Protein AF-A0A815XL29-F1 (afdb_monomer)

Nearest PDB structures (foldseek):
  8w9i-assembly1_A  TM=9.489E-01  e=4.577E-04  Pseudomonas aeruginosa
  5ucm-assembly1_A  TM=8.659E-01  e=1.064E-02  Pseudomonas aeruginosa PAO1

Radius of gyration: 16.06 Å; Cα contacts (8 Å, |Δi|>4): 108; chains: 1; bounding box: 31×45×41 Å

Sequence (109 aa):
ITWKYRNEPNYRHGLLRTKEFLMKDLYSFHRDEDCAHQIYEQVCDAYERIFQKLELNCFKVPADSGLMGGSLNHEFLAVSPVGEDTILICSKCNRGYLNNKTQCEHEDK

Foldseek 3Di:
DDKAADPQPDADPPQVRDGIHDDDDDDDDDPDDVVVVVVVVVVVVVVVVVCVVVVFPWAWEFDDCPPVDDDGDTDIDTDDPPDPFDWDADPPPRHIYGPVDDDDPDDDD

InterPro domains:
  IPR002314 Aminoacyl-tRNA synthetase, class II (G/ P/ S/T) [PF00587] (3-93)
  IPR045864 Class II Aminoacyl-tRNA synthetase/Biotinyl protein ligase (BPL) and lipoyl protein ligase (LPL) [G3DSA:3.30.930.10] (1-109)
  IPR045864 Class II Aminoacyl-tRNA synthetase/Biotinyl protein ligase (BPL) and lipoyl protein ligase (LPL) [SSF55681] (1-96)
  IPR050062 Proline-tRNA synthetase [PTHR42753] (1-100)

pLDDT: mean 87.5, std 13.11, range [35.19, 97.81]

Secondary structure (DSSP, 8-state):
-EEEE---SS-BTGGGB-SEEEE-------SSHHHHHHHHHHHHHHHHHHHHHTT--EEEEE---GGG--S--EEEEE--TT-SS-EEE-TTT--EEETT----SS---

Solvent-accessible surface area (backbone atoms only — not comparable to full-atom values): 7128 Å² total; per-residue (Å²): 110,46,84,44,79,47,95,57,89,81,60,44,80,64,87,81,34,51,40,68,48,80,44,78,78,85,88,84,86,64,97,46,67,69,60,42,51,54,53,49,51,54,51,52,54,50,50,52,54,50,36,57,76,67,72,49,66,61,38,73,20,73,47,81,38,69,96,78,53,76,89,85,36,72,45,77,46,64,77,52,101,83,49,92,71,62,72,44,68,41,90,86,78,73,47,42,30,41,69,96,48,94,80,68,92,68,78,86,125

Structure (mmCIF, N/CA/C/O backbone):
data_AF-A0A815XL29-F1
#
_entry.id   AF-A0A815XL29-F1
#
loop_
_atom_site.group_PDB
_atom_site.id
_atom_site.type_symbol
_atom_site.label_atom_id
_atom_site.label_alt_id
_atom_site.label_comp_id
_atom_site.label_asym_id
_atom_site.label_entity_id
_atom_site.label_seq_id
_atom_site.pdbx_PDB_ins_code
_atom_site.Cartn_x
_atom_site.Cartn_y
_atom_site.Cartn_z
_atom_site.occupancy
_atom_site.B_iso_or_equiv
_atom_site.auth_seq_id
_atom_site.auth_comp_id
_atom_site.auth_asym_id
_atom_site.auth_atom_id
_atom_site.pdbx_PDB_model_num
ATOM 1 N N . ILE A 1 1 ? 3.948 -13.978 0.049 1.00 94.81 1 ILE A N 1
ATOM 2 C CA . ILE A 1 1 ? 3.555 -13.691 1.451 1.00 94.81 1 ILE A CA 1
ATOM 3 C C . ILE A 1 1 ? 4.455 -14.517 2.341 1.00 94.81 1 ILE A C 1
ATOM 5 O O . ILE A 1 1 ? 4.448 -15.734 2.214 1.00 94.81 1 ILE A O 1
ATOM 9 N N . THR A 1 2 ? 5.276 -13.868 3.157 1.00 97.25 2 THR A N 1
ATOM 10 C CA . THR A 1 2 ? 6.260 -14.537 4.018 1.00 97.25 2 THR A CA 1
ATOM 11 C C . THR A 1 2 ? 6.348 -13.832 5.370 1.00 97.25 2 THR A C 1
ATOM 13 O O . THR A 1 2 ? 5.990 -12.656 5.476 1.00 97.25 2 THR A O 1
ATOM 16 N N . TRP A 1 3 ? 6.806 -14.551 6.398 1.00 97.50 3 TRP A N 1
ATOM 17 C CA . TRP A 1 3 ? 7.171 -13.953 7.682 1.00 97.50 3 TRP A CA 1
ATOM 18 C C . TRP A 1 3 ? 8.434 -13.110 7.520 1.00 97.50 3 TRP A C 1
ATOM 20 O O . TRP A 1 3 ? 9.401 -13.535 6.884 1.00 97.50 3 TRP A O 1
ATOM 30 N N . LYS A 1 4 ? 8.411 -11.900 8.077 1.00 97.00 4 LYS A N 1
ATOM 31 C CA . LYS A 1 4 ? 9.537 -10.968 8.104 1.00 97.00 4 LYS A CA 1
ATOM 32 C C . LYS A 1 4 ? 9.865 -10.621 9.543 1.00 97.00 4 LYS A C 1
ATOM 34 O O . LYS A 1 4 ? 8.969 -10.527 10.376 1.00 97.00 4 LYS A O 1
ATOM 39 N N . TYR A 1 5 ? 11.145 -10.367 9.790 1.00 96.38 5 TYR A N 1
ATOM 40 C CA . TYR A 1 5 ? 11.635 -9.886 11.071 1.00 96.38 5 TYR A CA 1
ATOM 41 C C . TYR A 1 5 ? 12.307 -8.520 10.905 1.00 96.38 5 TYR A C 1
ATOM 43 O O . TYR A 1 5 ? 13.170 -8.344 10.044 1.00 96.38 5 TYR A O 1
ATOM 51 N N . ARG A 1 6 ? 11.926 -7.553 11.739 1.00 94.88 6 ARG A N 1
ATOM 52 C CA . ARG A 1 6 ? 12.598 -6.261 11.906 1.00 94.88 6 ARG A CA 1
A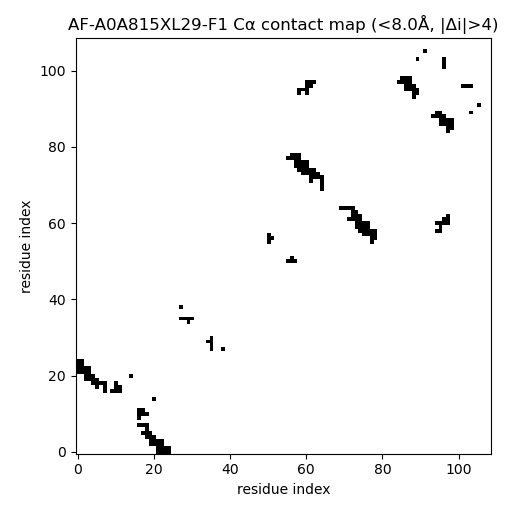TOM 53 C C . ARG A 1 6 ? 12.939 -6.101 13.379 1.00 94.88 6 ARG A C 1
ATOM 55 O O . ARG A 1 6 ? 12.077 -6.259 14.236 1.00 94.88 6 ARG A O 1
ATOM 62 N N . ASN A 1 7 ? 14.187 -5.761 13.690 1.00 93.94 7 ASN A N 1
ATOM 63 C CA . ASN A 1 7 ? 14.586 -5.510 15.074 1.00 93.94 7 ASN A CA 1
ATOM 64 C C . ASN A 1 7 ? 14.099 -4.126 15.545 1.00 93.94 7 ASN A C 1
ATOM 66 O O . ASN A 1 7 ? 14.900 -3.220 15.745 1.00 93.94 7 ASN A O 1
ATOM 70 N N . GLU A 1 8 ? 12.781 -3.962 15.670 1.00 93.19 8 GLU A N 1
ATOM 71 C CA . GLU A 1 8 ? 12.120 -2.718 16.070 1.00 93.19 8 GLU A CA 1
ATOM 72 C C . GLU A 1 8 ? 12.339 -2.455 17.573 1.00 93.19 8 GLU A C 1
ATOM 74 O O . GLU A 1 8 ? 11.868 -3.245 18.403 1.00 93.19 8 GLU A O 1
ATOM 79 N N . PRO A 1 9 ? 13.056 -1.381 17.956 1.00 91.19 9 PRO A N 1
ATOM 80 C CA . PRO A 1 9 ? 13.303 -1.069 19.361 1.00 91.19 9 PRO A CA 1
ATOM 81 C C . PRO A 1 9 ? 12.051 -0.540 20.075 1.00 91.19 9 PRO A C 1
ATOM 83 O O . PRO A 1 9 ? 11.928 -0.726 21.283 1.00 91.19 9 PRO A O 1
ATOM 86 N N . ASN A 1 10 ? 11.118 0.089 19.350 1.00 90.81 10 ASN A N 1
ATOM 87 C CA . ASN A 1 10 ? 9.908 0.699 19.897 1.00 90.81 10 ASN A CA 1
ATOM 88 C C . ASN A 1 10 ? 8.660 -0.031 19.374 1.00 90.81 10 ASN A C 1
ATOM 90 O O . ASN A 1 10 ? 7.919 0.483 18.533 1.00 90.81 10 ASN A O 1
ATOM 94 N N . TYR A 1 11 ? 8.468 -1.269 19.836 1.00 88.81 11 TYR A N 1
ATOM 95 C CA . TYR A 1 11 ? 7.288 -2.071 19.511 1.00 88.81 11 TYR A CA 1
ATOM 96 C C . TYR A 1 11 ? 6.078 -1.579 20.314 1.00 88.81 11 TYR A C 1
ATOM 98 O O . TYR A 1 11 ? 6.160 -1.345 21.519 1.00 88.81 11 TYR A O 1
ATOM 106 N N . ARG A 1 12 ? 4.947 -1.396 19.638 1.00 90.62 12 ARG A N 1
ATOM 107 C CA . ARG A 1 12 ? 3.719 -0.826 20.209 1.00 90.62 12 ARG A CA 1
ATOM 108 C C . ARG A 1 12 ? 2.522 -1.173 19.333 1.00 90.62 12 ARG A C 1
ATOM 110 O O . ARG A 1 12 ? 2.675 -1.664 18.221 1.00 90.62 12 ARG A O 1
ATOM 117 N N . HIS A 1 13 ? 1.316 -0.928 19.839 1.00 90.38 13 HIS A N 1
ATOM 118 C CA . HIS A 1 13 ? 0.072 -1.104 19.076 1.00 90.38 13 HIS A CA 1
ATOM 119 C C . HIS A 1 13 ? -0.143 -2.534 18.519 1.00 90.38 13 HIS A C 1
ATOM 121 O O . HIS A 1 13 ? -0.809 -2.729 17.502 1.00 90.38 13 HIS A O 1
ATOM 127 N N . GLY A 1 14 ? 0.420 -3.550 19.187 1.00 91.06 14 GLY A N 1
ATOM 128 C CA . GLY A 1 14 ? 0.249 -4.959 18.828 1.00 91.06 14 GLY A CA 1
ATOM 129 C C . GLY A 1 14 ? 0.774 -5.281 17.428 1.00 91.06 14 GLY A C 1
ATOM 130 O O . GLY A 1 14 ? 1.973 -5.201 17.175 1.00 91.06 14 GLY A O 1
ATOM 131 N N . LEU A 1 15 ?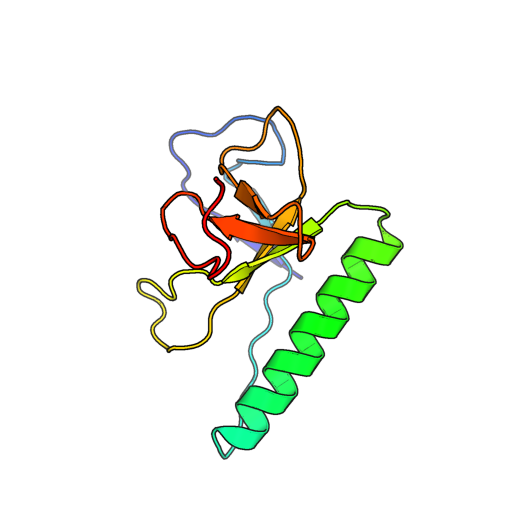 -0.129 -5.662 16.520 1.00 92.88 15 LEU A N 1
ATOM 132 C CA . LEU A 1 15 ? 0.214 -6.066 15.151 1.00 92.88 15 LEU A CA 1
ATOM 133 C C . LEU A 1 15 ? 0.695 -4.908 14.268 1.00 92.88 15 LEU A C 1
ATOM 135 O O . LEU A 1 15 ? 1.356 -5.160 13.264 1.00 92.88 15 LEU A O 1
ATOM 139 N N . LEU A 1 16 ? 0.377 -3.659 14.622 1.00 91.75 16 LEU A N 1
ATOM 140 C CA . LEU A 1 16 ? 0.730 -2.500 13.799 1.00 91.75 16 LEU A CA 1
ATOM 141 C C . LEU A 1 16 ? 2.238 -2.204 13.829 1.00 91.75 16 LEU A C 1
ATOM 143 O O . LEU A 1 16 ? 2.793 -1.787 12.815 1.00 91.75 16 LEU A O 1
ATOM 147 N N . ARG A 1 17 ? 2.916 -2.450 14.961 1.00 93.88 17 ARG A N 1
ATOM 148 C CA . ARG A 1 17 ? 4.362 -2.223 15.109 1.00 93.88 17 ARG A CA 1
ATOM 149 C C . ARG A 1 17 ? 5.004 -3.274 16.017 1.00 93.88 17 ARG A C 1
ATOM 151 O O . ARG A 1 17 ? 5.202 -3.070 17.213 1.00 93.88 17 ARG A O 1
ATOM 158 N N . THR A 1 18 ? 5.355 -4.406 15.413 1.00 94.44 18 THR A N 1
ATOM 159 C CA . THR A 1 18 ? 5.994 -5.563 16.061 1.00 94.44 18 THR A CA 1
ATOM 160 C C . THR A 1 18 ? 7.306 -5.944 15.366 1.00 94.44 18 THR A C 1
ATOM 162 O O . THR A 1 18 ? 7.649 -5.405 14.312 1.00 94.44 18 THR A O 1
ATOM 165 N N . LYS A 1 19 ? 8.048 -6.886 15.954 1.00 95.25 19 LYS A N 1
ATOM 166 C CA . LYS A 1 19 ? 9.295 -7.402 15.384 1.00 95.25 19 LYS A CA 1
ATOM 167 C C . LYS A 1 19 ? 9.075 -8.444 14.298 1.00 95.25 19 LYS A C 1
ATOM 169 O O . LYS A 1 19 ? 9.855 -8.486 13.359 1.00 95.25 19 LYS A O 1
ATOM 174 N N . GLU A 1 20 ? 8.031 -9.257 14.406 1.00 96.19 20 GLU A N 1
ATOM 175 C CA . GLU A 1 20 ? 7.724 -10.312 13.440 1.00 96.19 20 GLU A CA 1
ATOM 176 C C . GLU A 1 20 ? 6.320 -10.122 12.870 1.00 96.19 20 GLU A C 1
ATOM 178 O O . GLU A 1 20 ? 5.350 -10.014 13.617 1.00 96.19 20 GLU A O 1
ATOM 183 N N . PHE A 1 21 ? 6.211 -10.047 11.545 1.00 96.69 21 PHE A N 1
ATOM 184 C CA . PHE A 1 21 ? 4.949 -9.770 10.861 1.00 96.69 21 PHE A CA 1
ATOM 185 C C . PHE A 1 21 ? 4.895 -10.454 9.492 1.00 96.69 21 PHE A C 1
ATOM 187 O O . PHE A 1 21 ? 5.919 -10.723 8.859 1.00 96.69 21 PHE A O 1
ATOM 194 N N . LEU A 1 22 ? 3.679 -10.722 9.018 1.0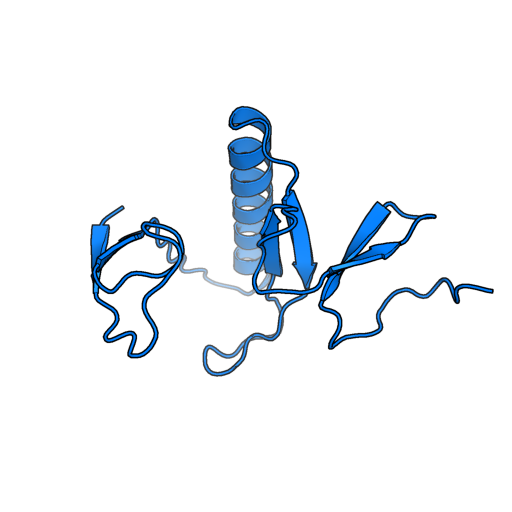0 97.19 22 LEU A N 1
ATOM 195 C CA . LEU A 1 22 ? 3.443 -11.211 7.663 1.00 97.19 22 LEU A CA 1
ATOM 196 C C . LEU A 1 22 ? 3.489 -10.053 6.671 1.00 97.19 22 LEU A C 1
ATOM 198 O O . LEU A 1 22 ? 2.849 -9.023 6.870 1.00 97.19 22 LEU A O 1
ATOM 202 N N . MET A 1 23 ? 4.207 -10.245 5.568 1.00 97.69 23 MET A N 1
ATOM 203 C CA . MET A 1 23 ? 4.298 -9.247 4.507 1.00 97.69 23 MET A CA 1
ATOM 204 C C . MET A 1 23 ? 4.089 -9.879 3.135 1.00 97.69 23 MET A C 1
ATOM 206 O O . MET A 1 23 ? 4.583 -10.971 2.835 1.00 97.69 23 MET A O 1
ATOM 210 N N . LYS A 1 24 ? 3.347 -9.165 2.284 1.00 97.44 24 LYS A N 1
ATOM 211 C CA . LYS A 1 24 ? 3.282 -9.421 0.846 1.00 97.44 24 LYS A CA 1
ATOM 212 C C . LYS A 1 24 ? 4.237 -8.470 0.132 1.00 97.44 24 LYS A C 1
ATOM 214 O O . LYS A 1 24 ? 3.871 -7.344 -0.189 1.00 97.44 24 LYS A O 1
ATOM 219 N N . ASP A 1 25 ? 5.431 -8.956 -0.140 1.00 95.75 25 ASP A N 1
ATOM 220 C CA . ASP A 1 25 ? 6.408 -8.358 -1.036 1.00 95.75 25 ASP A CA 1
ATOM 221 C C . ASP A 1 25 ? 6.187 -8.833 -2.482 1.00 95.75 25 ASP A C 1
ATOM 223 O O . ASP A 1 25 ? 5.740 -9.955 -2.728 1.00 95.75 25 ASP A O 1
ATOM 227 N N . LEU A 1 26 ? 6.440 -7.942 -3.438 1.00 95.69 26 LEU A N 1
ATOM 228 C CA . LEU A 1 26 ? 6.402 -8.212 -4.873 1.00 95.69 26 LEU A CA 1
ATOM 229 C C . LEU A 1 26 ? 7.618 -7.536 -5.501 1.00 95.69 26 LEU A C 1
ATOM 231 O O . LEU A 1 26 ? 7.913 -6.388 -5.182 1.00 95.69 26 LEU A O 1
ATOM 235 N N . TYR A 1 27 ? 8.275 -8.247 -6.410 1.00 95.25 27 TYR A N 1
ATOM 236 C CA . TYR A 1 27 ? 9.372 -7.736 -7.219 1.00 95.25 27 TYR A CA 1
ATOM 237 C C . TYR A 1 27 ? 9.045 -8.028 -8.677 1.00 95.25 27 TYR A C 1
ATOM 239 O O . TYR A 1 27 ? 8.612 -9.137 -9.000 1.00 95.25 27 TYR A O 1
ATOM 247 N N . SER A 1 28 ? 9.227 -7.040 -9.543 1.00 94.50 28 SER A N 1
ATOM 248 C CA . SER A 1 28 ? 8.975 -7.160 -10.972 1.00 94.50 28 SER A CA 1
ATOM 249 C C . SER A 1 28 ? 10.215 -6.729 -11.751 1.00 94.50 28 SER A C 1
ATOM 251 O O . SER A 1 28 ? 10.998 -5.897 -11.295 1.00 94.50 28 SER A O 1
ATOM 253 N N . PHE A 1 29 ? 10.431 -7.359 -12.903 1.00 96.00 29 PHE A N 1
ATOM 254 C CA . PHE A 1 29 ? 11.607 -7.147 -13.741 1.00 96.00 29 PHE A CA 1
ATOM 255 C C . PHE A 1 29 ? 11.133 -6.882 -15.162 1.00 96.00 29 PHE A C 1
ATOM 257 O O . PHE A 1 29 ? 10.344 -7.656 -15.708 1.00 96.00 29 PHE A O 1
ATOM 264 N N . HIS A 1 30 ? 11.608 -5.787 -15.745 1.00 95.44 30 HIS A N 1
ATOM 265 C CA . HIS A 1 30 ? 11.128 -5.282 -17.026 1.00 95.44 30 HIS A CA 1
ATOM 266 C C . HIS A 1 30 ? 12.296 -4.982 -17.953 1.00 95.44 30 HIS A C 1
ATOM 268 O O . HIS A 1 30 ? 13.412 -4.714 -17.508 1.00 95.44 30 HIS A O 1
ATOM 274 N N . ARG A 1 31 ? 12.028 -5.060 -19.257 1.00 94.81 31 ARG A N 1
ATOM 275 C CA . ARG A 1 31 ? 13.013 -4.770 -20.301 1.00 94.81 31 ARG A CA 1
ATOM 276 C C . ARG A 1 31 ? 13.297 -3.270 -20.423 1.00 94.81 31 ARG A C 1
ATOM 278 O O . ARG A 1 31 ? 14.418 -2.899 -20.754 1.00 94.81 31 ARG A O 1
ATOM 285 N N . ASP A 1 32 ? 12.281 -2.450 -20.191 1.00 95.56 32 ASP A N 1
ATOM 286 C CA . ASP A 1 32 ? 12.294 -1.000 -20.347 1.00 95.56 32 ASP A CA 1
ATOM 287 C C . ASP A 1 32 ? 11.435 -0.328 -19.261 1.00 95.56 32 ASP A C 1
ATOM 289 O O . ASP A 1 32 ? 10.705 -0.990 -18.513 1.00 95.56 32 ASP A O 1
ATOM 293 N N . GLU A 1 33 ? 11.583 0.992 -19.154 1.00 93.25 33 GLU A N 1
ATOM 294 C CA . GLU A 1 33 ? 10.925 1.831 -18.148 1.00 93.25 33 GLU A CA 1
ATOM 295 C C . GLU A 1 33 ? 9.410 1.925 -18.373 1.00 93.25 33 GLU A C 1
ATOM 297 O O . GLU A 1 33 ? 8.650 1.845 -17.411 1.00 93.25 33 GLU A O 1
ATOM 302 N N . ASP A 1 34 ? 8.954 1.984 -19.627 1.00 95.25 34 ASP A N 1
ATOM 303 C CA . ASP A 1 34 ? 7.526 2.050 -19.958 1.00 95.25 34 ASP A CA 1
ATOM 304 C C . ASP A 1 34 ? 6.780 0.800 -19.473 1.00 95.25 34 ASP A C 1
ATOM 306 O O . ASP A 1 34 ? 5.718 0.892 -18.851 1.00 95.25 34 ASP A O 1
ATOM 310 N N . CYS A 1 35 ? 7.354 -0.387 -19.692 1.00 95.81 35 CYS A N 1
ATOM 311 C CA . CYS A 1 35 ? 6.812 -1.635 -19.168 1.00 95.81 35 CYS A CA 1
ATOM 312 C C . CYS A 1 35 ? 6.816 -1.650 -17.631 1.00 95.81 35 CYS A C 1
ATOM 314 O O . CYS A 1 35 ? 5.852 -2.118 -17.018 1.00 95.81 35 CYS A O 1
ATOM 316 N N . ALA A 1 36 ? 7.861 -1.106 -16.997 1.00 94.56 36 ALA A N 1
ATOM 317 C CA . ALA A 1 36 ? 7.921 -0.990 -15.543 1.00 94.56 36 ALA A CA 1
ATOM 318 C C . ALA A 1 36 ? 6.833 -0.061 -14.989 1.00 94.56 36 ALA A C 1
ATOM 320 O O . ALA A 1 36 ? 6.180 -0.413 -14.007 1.00 94.56 36 ALA A O 1
ATOM 321 N N . HIS A 1 37 ? 6.581 1.073 -15.643 1.00 94.31 37 HIS A N 1
ATOM 322 C CA . HIS A 1 37 ? 5.524 2.011 -15.270 1.00 94.31 37 HIS A CA 1
ATOM 323 C C . HIS A 1 37 ? 4.129 1.398 -15.425 1.00 94.31 37 HIS A C 1
ATOM 325 O O . HIS A 1 37 ? 3.322 1.480 -14.502 1.00 94.31 37 HIS A O 1
ATOM 331 N N . GLN A 1 38 ? 3.858 0.695 -16.527 1.00 95.94 38 GLN A N 1
ATOM 332 C CA . GLN A 1 38 ? 2.574 0.009 -16.717 1.00 95.94 38 GLN A CA 1
ATOM 333 C C . GLN A 1 38 ? 2.311 -1.032 -15.624 1.00 95.94 38 GLN A C 1
ATOM 335 O O . GLN A 1 38 ? 1.202 -1.144 -15.103 1.00 95.94 38 GLN A O 1
ATOM 340 N N . ILE A 1 39 ? 3.334 -1.808 -15.260 1.00 96.69 39 ILE A N 1
ATOM 341 C CA . ILE A 1 39 ? 3.202 -2.829 -14.219 1.00 96.69 39 ILE A CA 1
ATOM 342 C C . ILE A 1 39 ? 3.069 -2.184 -12.840 1.00 96.69 39 ILE A C 1
ATOM 344 O O . ILE A 1 39 ? 2.284 -2.661 -12.021 1.00 96.69 39 ILE A O 1
ATOM 348 N N . TYR A 1 40 ? 3.762 -1.073 -12.596 1.00 95.31 40 TYR A N 1
ATOM 349 C CA . TYR A 1 40 ? 3.593 -0.275 -11.389 1.00 95.31 40 TYR A CA 1
ATOM 350 C C . TYR A 1 40 ? 2.139 0.189 -11.212 1.00 95.31 40 TYR A C 1
ATOM 352 O O . TYR A 1 40 ? 1.547 -0.050 -10.159 1.00 95.31 40 TYR A O 1
ATOM 360 N N . GLU A 1 41 ? 1.532 0.768 -12.251 1.00 95.88 41 GLU A N 1
ATOM 361 C CA . GLU A 1 41 ? 0.130 1.207 -12.226 1.00 95.88 41 GLU A CA 1
ATOM 362 C C . GLU A 1 41 ? -0.831 0.039 -11.971 1.00 95.88 41 GLU A C 1
ATOM 364 O O . GLU A 1 41 ? -1.685 0.118 -11.088 1.00 95.88 41 GLU A O 1
ATOM 369 N N . GLN A 1 42 ? -0.634 -1.099 -12.646 1.00 97.56 42 GLN A N 1
ATOM 370 C CA . GLN A 1 42 ? -1.444 -2.301 -12.416 1.00 97.56 42 GLN A CA 1
ATOM 371 C C . GLN A 1 42 ? -1.353 -2.809 -10.972 1.00 97.56 42 GLN A C 1
ATOM 373 O O . GLN A 1 42 ? -2.343 -3.302 -10.415 1.00 97.56 42 GLN A O 1
ATOM 378 N N . VAL A 1 43 ? -0.171 -2.710 -10.357 1.00 97.19 43 VAL A N 1
ATOM 379 C CA . VAL A 1 43 ? 0.032 -3.062 -8.950 1.00 97.19 43 VAL A CA 1
ATOM 380 C C . VAL A 1 43 ? -0.684 -2.061 -8.049 1.00 97.19 43 VAL A C 1
ATOM 382 O O . VAL A 1 43 ? -1.400 -2.498 -7.149 1.00 97.19 43 VAL A O 1
ATOM 385 N N . CYS A 1 44 ? -0.574 -0.754 -8.298 1.00 96.31 44 CYS A N 1
ATOM 386 C CA . CYS A 1 44 ? -1.331 0.258 -7.558 1.00 96.31 44 CYS A CA 1
ATOM 387 C C . CYS A 1 44 ? -2.840 -0.019 -7.605 1.00 96.31 44 CYS A C 1
ATOM 389 O O . CYS A 1 44 ? -3.469 -0.111 -6.550 1.00 96.31 44 CYS A O 1
ATOM 391 N N . ASP A 1 45 ? -3.398 -0.264 -8.790 1.00 97.19 45 ASP A N 1
ATOM 392 C CA . 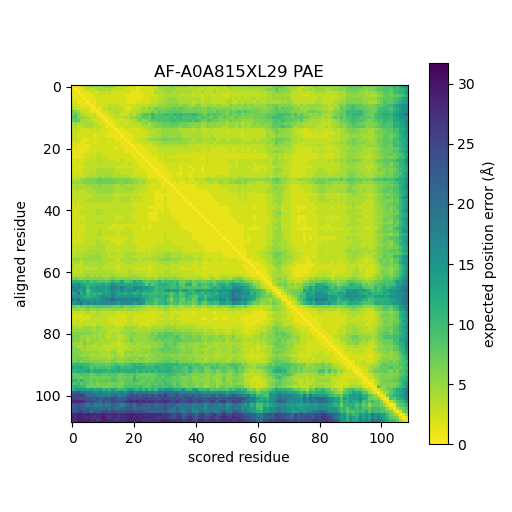ASP A 1 45 ? -4.817 -0.583 -8.966 1.00 97.19 45 ASP A CA 1
ATOM 393 C C . ASP A 1 45 ? -5.216 -1.867 -8.227 1.00 97.19 45 ASP A C 1
ATOM 395 O O . ASP A 1 45 ? -6.317 -1.992 -7.686 1.00 97.19 45 ASP A O 1
ATOM 399 N N . ALA A 1 46 ? -4.329 -2.866 -8.193 1.00 97.81 46 ALA A N 1
ATOM 400 C CA . ALA A 1 46 ? -4.570 -4.090 -7.442 1.00 97.81 46 ALA A CA 1
ATOM 401 C C . ALA A 1 46 ? -4.648 -3.828 -5.933 1.00 97.81 46 ALA A C 1
ATOM 403 O O . ALA A 1 46 ? -5.527 -4.387 -5.277 1.00 97.81 46 ALA A O 1
ATOM 404 N N . TYR A 1 47 ? -3.776 -2.975 -5.391 1.00 97.56 47 TYR A N 1
ATOM 405 C CA . TYR A 1 47 ? -3.825 -2.570 -3.985 1.00 97.56 47 TYR A CA 1
ATOM 406 C C . TYR A 1 47 ? -5.079 -1.749 -3.673 1.00 97.56 47 TYR A C 1
ATOM 408 O O . TYR A 1 47 ? -5.752 -2.050 -2.689 1.00 97.56 47 TYR A O 1
ATOM 416 N N . GLU A 1 48 ? -5.458 -0.800 -4.534 1.00 95.81 48 GLU A N 1
ATOM 417 C CA . GLU A 1 48 ? -6.709 -0.040 -4.396 1.00 95.81 48 GLU A CA 1
ATOM 418 C C . GLU A 1 48 ? -7.921 -0.979 -4.310 1.00 95.81 48 GLU A C 1
ATOM 420 O O . GLU A 1 48 ? -8.710 -0.892 -3.368 1.00 95.81 48 GLU A O 1
ATOM 425 N N . ARG A 1 49 ? -8.015 -1.965 -5.213 1.00 97.50 49 ARG A N 1
ATOM 426 C CA . ARG A 1 49 ? -9.075 -2.987 -5.171 1.00 97.50 49 ARG A CA 1
ATOM 427 C C . ARG A 1 49 ? -9.033 -3.846 -3.907 1.00 97.50 49 ARG A C 1
ATOM 429 O O . ARG A 1 49 ? -10.086 -4.240 -3.412 1.00 97.50 49 ARG A O 1
ATOM 436 N N . ILE A 1 50 ? -7.846 -4.189 -3.403 1.00 97.19 50 ILE A N 1
ATOM 437 C CA . ILE A 1 50 ? -7.705 -4.964 -2.160 1.00 97.19 50 ILE A CA 1
ATOM 438 C C . ILE A 1 50 ? -8.253 -4.158 -0.981 1.00 97.19 50 ILE A C 1
ATOM 440 O O . ILE A 1 50 ? -9.071 -4.682 -0.231 1.00 97.19 50 ILE A O 1
ATOM 444 N N . PHE A 1 51 ? -7.862 -2.892 -0.837 1.00 96.56 51 PHE A N 1
ATOM 445 C CA . PHE A 1 51 ? -8.327 -2.055 0.269 1.00 96.56 51 PHE A CA 1
ATOM 446 C C . PHE A 1 51 ? -9.821 -1.737 0.182 1.00 96.56 51 PHE A C 1
ATOM 448 O O . PHE A 1 51 ? -10.498 -1.777 1.206 1.00 96.56 51 PHE A O 1
ATOM 455 N N . GLN A 1 52 ? -10.360 -1.540 -1.026 1.00 95.81 52 GLN A N 1
ATOM 456 C CA . GLN A 1 52 ? -11.804 -1.407 -1.245 1.00 95.81 52 GLN A CA 1
ATOM 457 C C . GLN A 1 52 ? -12.572 -2.662 -0.811 1.00 95.81 52 GLN A C 1
ATOM 459 O O . GLN A 1 52 ? -13.582 -2.552 -0.125 1.00 95.81 52 GLN A O 1
ATOM 464 N N . LYS A 1 53 ? -12.083 -3.862 -1.157 1.00 97.75 53 LYS A N 1
ATOM 465 C CA . LYS A 1 53 ? -12.695 -5.133 -0.721 1.00 97.75 53 LYS A CA 1
ATOM 466 C C . LYS A 1 53 ? -12.636 -5.346 0.790 1.00 97.75 53 LYS A C 1
ATOM 468 O O . LYS A 1 53 ? -13.457 -6.081 1.323 1.00 97.75 53 LYS A O 1
ATOM 473 N N . LEU A 1 54 ? -11.641 -4.758 1.448 1.00 96.81 54 LEU A N 1
ATOM 474 C CA . LEU A 1 54 ? -11.487 -4.776 2.900 1.00 96.81 54 LEU A CA 1
ATOM 475 C C . LEU A 1 54 ? -12.259 -3.644 3.596 1.00 96.81 54 LEU A C 1
ATOM 477 O O . LEU A 1 54 ? -12.180 -3.545 4.816 1.00 96.81 54 LEU A O 1
ATOM 481 N N . GLU A 1 55 ? -12.964 -2.795 2.840 1.00 96.50 55 GLU A N 1
ATOM 482 C CA . GLU A 1 55 ? -13.711 -1.635 3.345 1.00 96.50 55 GLU A CA 1
ATOM 483 C C . GLU A 1 55 ? -12.837 -0.662 4.161 1.00 96.50 55 GLU A C 1
ATOM 485 O O . GLU A 1 55 ? -13.290 -0.006 5.100 1.00 96.50 55 GLU A O 1
ATOM 490 N N . LEU A 1 56 ? -11.557 -0.548 3.792 1.00 94.38 56 LEU A N 1
ATOM 491 C CA . LEU A 1 56 ? -10.611 0.355 4.441 1.00 94.38 56 LEU A CA 1
ATOM 492 C C . LEU A 1 56 ? -10.578 1.707 3.726 1.00 94.38 56 LEU A C 1
ATOM 494 O O . LEU A 1 56 ? -10.355 1.785 2.517 1.00 94.38 56 LEU A O 1
ATOM 498 N N . ASN A 1 57 ? -10.741 2.786 4.495 1.00 92.00 57 ASN A N 1
ATOM 499 C CA . ASN A 1 57 ? -10.552 4.146 4.001 1.00 92.00 57 ASN A CA 1
ATOM 500 C C . ASN A 1 57 ? -9.051 4.448 3.855 1.00 92.00 57 ASN A C 1
ATOM 502 O O . ASN A 1 57 ? -8.411 4.907 4.805 1.00 92.00 57 ASN A O 1
ATOM 506 N N . CYS A 1 58 ? -8.496 4.142 2.681 1.00 93.94 58 CYS A N 1
ATOM 507 C CA . CYS A 1 58 ? -7.079 4.304 2.367 1.00 93.94 58 CYS A CA 1
ATOM 508 C C . CYS A 1 58 ? -6.841 5.394 1.318 1.00 93.94 58 CYS A C 1
ATOM 510 O O . CYS A 1 58 ? -7.501 5.421 0.280 1.00 93.94 58 CYS A O 1
ATOM 512 N N . PHE A 1 59 ? -5.820 6.220 1.539 1.00 92.81 59 PHE A N 1
ATOM 513 C CA . PHE A 1 59 ? -5.328 7.193 0.566 1.00 92.81 59 PHE A CA 1
ATOM 514 C C . PHE A 1 59 ? -3.998 6.729 -0.025 1.00 92.81 59 PHE A C 1
ATOM 516 O O . PHE A 1 59 ? -3.068 6.413 0.716 1.00 92.81 59 PHE A O 1
ATOM 523 N N . LYS A 1 60 ? -3.904 6.719 -1.359 1.00 93.25 60 LYS A N 1
ATOM 524 C CA . LYS A 1 60 ? -2.633 6.596 -2.080 1.00 93.25 60 LYS A CA 1
ATOM 525 C C . LYS A 1 60 ? -1.962 7.966 -2.106 1.00 93.25 60 LYS A C 1
ATOM 527 O O . LYS A 1 60 ? -2.519 8.898 -2.685 1.00 93.25 60 LYS A O 1
ATOM 532 N N . VAL A 1 61 ? -0.792 8.088 -1.492 1.00 91.44 61 VAL A N 1
ATOM 533 C CA . VAL A 1 61 ? -0.060 9.354 -1.365 1.00 91.44 61 VAL A CA 1
ATOM 534 C C . VAL A 1 61 ? 1.341 9.230 -1.967 1.00 91.44 61 VAL A C 1
ATOM 536 O O . VAL A 1 61 ? 1.967 8.178 -1.814 1.00 91.44 61 VAL A O 1
ATOM 539 N N . PRO A 1 62 ? 1.864 10.263 -2.651 1.00 88.50 62 PRO A N 1
ATOM 540 C CA . PRO A 1 62 ? 3.252 10.268 -3.102 1.00 88.50 62 PRO A CA 1
ATOM 541 C C . PRO A 1 62 ? 4.212 10.217 -1.908 1.00 88.50 62 PRO A C 1
ATOM 543 O O . PRO A 1 62 ? 4.113 11.028 -0.983 1.00 88.50 62 PRO A O 1
ATOM 546 N N . ALA A 1 63 ? 5.169 9.295 -1.944 1.00 86.06 63 ALA A N 1
ATOM 547 C CA . ALA A 1 63 ? 6.141 9.072 -0.877 1.00 86.06 63 ALA A CA 1
ATOM 548 C C . ALA A 1 63 ? 7.570 9.351 -1.358 1.00 86.06 63 ALA A C 1
ATOM 550 O O . ALA A 1 63 ? 7.814 9.590 -2.538 1.00 86.06 63 ALA A O 1
ATOM 551 N N . ASP A 1 64 ? 8.524 9.451 -0.432 1.00 80.06 64 ASP A N 1
ATOM 552 C CA . ASP A 1 64 ? 9.941 9.544 -0.799 1.00 80.06 64 ASP A CA 1
ATOM 553 C C . ASP A 1 64 ? 10.484 8.139 -1.065 1.00 80.06 64 ASP A C 1
ATOM 555 O O . ASP A 1 64 ? 10.244 7.224 -0.283 1.00 80.06 64 ASP A O 1
ATOM 559 N N . SER A 1 65 ? 11.196 7.947 -2.170 1.00 72.00 65 SER A N 1
ATOM 560 C CA . SER A 1 65 ? 11.834 6.669 -2.503 1.00 72.00 65 SER A CA 1
ATOM 561 C C . SER A 1 65 ? 12.957 6.311 -1.518 1.00 72.00 65 SER A C 1
ATOM 563 O O . SER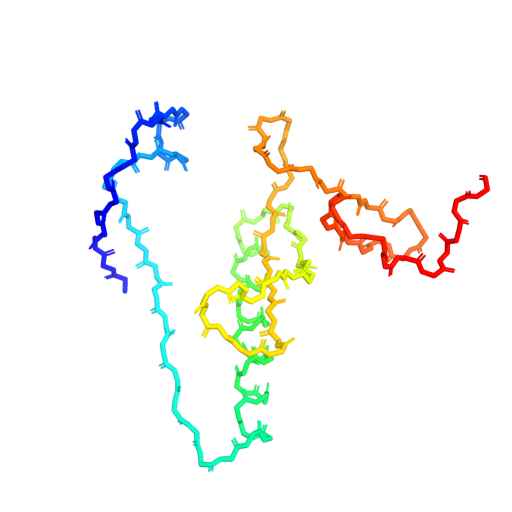 A 1 65 ? 13.361 5.148 -1.423 1.00 72.00 65 SER A O 1
ATOM 565 N N . GLY A 1 66 ? 13.452 7.297 -0.758 1.00 72.25 66 GLY A N 1
ATOM 566 C CA . GLY A 1 66 ? 14.450 7.103 0.288 1.00 72.25 66 GLY A CA 1
ATOM 567 C C . GLY A 1 66 ? 15.690 6.362 -0.224 1.00 72.25 66 GLY A C 1
ATOM 568 O O . GLY A 1 66 ? 16.169 6.593 -1.333 1.00 72.25 66 GLY A O 1
ATOM 569 N N . LEU A 1 67 ? 16.202 5.430 0.584 1.00 64.69 67 LEU A N 1
ATOM 570 C CA . LEU A 1 67 ? 17.398 4.637 0.264 1.00 64.69 67 LEU A CA 1
ATOM 571 C C . LEU A 1 67 ? 17.177 3.566 -0.817 1.00 64.69 67 LEU A C 1
ATOM 573 O O . LEU A 1 67 ? 18.155 3.006 -1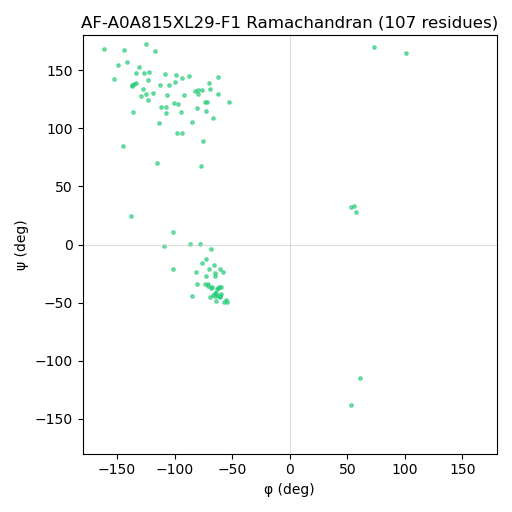.307 1.00 64.69 67 LEU A O 1
ATOM 577 N N . MET A 1 68 ? 15.927 3.259 -1.178 1.00 65.12 68 MET A N 1
ATOM 578 C CA . MET A 1 68 ? 15.628 2.257 -2.210 1.00 65.12 68 MET A CA 1
ATOM 579 C C . MET A 1 68 ? 15.878 2.792 -3.627 1.00 65.12 68 MET A C 1
ATOM 581 O O . MET A 1 68 ? 16.025 2.002 -4.557 1.00 65.12 68 MET A O 1
ATOM 585 N N . GLY A 1 69 ? 15.992 4.118 -3.778 1.00 65.75 69 GLY A N 1
ATOM 586 C CA . GLY A 1 69 ? 16.197 4.777 -5.065 1.00 65.75 69 GLY A CA 1
ATOM 587 C C . GLY A 1 69 ? 14.945 4.776 -5.951 1.00 65.75 69 GLY A C 1
ATOM 588 O O . GLY A 1 69 ? 13.948 4.122 -5.657 1.00 65.75 69 GLY A O 1
ATOM 589 N N . GLY A 1 70 ? 14.997 5.541 -7.043 1.00 74.75 70 GLY A N 1
ATOM 590 C CA . GLY A 1 70 ? 13.883 5.715 -7.983 1.00 74.75 70 GLY A CA 1
ATOM 591 C C . GLY A 1 70 ? 13.108 7.021 -7.789 1.00 74.75 70 GLY A C 1
ATOM 592 O O . GLY A 1 70 ? 13.249 7.710 -6.780 1.00 74.75 70 GLY A O 1
ATOM 593 N N . SER A 1 71 ? 12.299 7.380 -8.782 1.00 73.44 71 SER A N 1
ATOM 594 C CA . SER A 1 71 ? 11.513 8.624 -8.825 1.00 73.44 71 SER A CA 1
ATOM 595 C C . SER A 1 71 ? 10.036 8.430 -8.469 1.00 73.44 71 SER A C 1
ATOM 597 O O . SER A 1 71 ? 9.374 9.391 -8.081 1.00 73.44 71 SER A O 1
ATOM 599 N N . LEU A 1 72 ? 9.519 7.202 -8.588 1.00 85.75 72 LEU A N 1
ATOM 600 C CA . LEU A 1 72 ? 8.103 6.885 -8.433 1.00 85.75 72 LEU A CA 1
ATOM 601 C C . LEU A 1 72 ? 7.875 6.008 -7.198 1.00 85.75 72 LEU A C 1
ATOM 603 O O . LEU A 1 72 ? 8.138 4.806 -7.211 1.00 85.75 72 LEU A O 1
ATOM 607 N N . ASN A 1 73 ? 7.356 6.617 -6.134 1.00 89.75 73 ASN A N 1
ATOM 608 C CA . ASN A 1 73 ? 6.998 5.920 -4.905 1.00 89.75 73 ASN A CA 1
ATOM 609 C C . ASN A 1 73 ? 5.641 6.406 -4.378 1.00 89.75 73 ASN A C 1
ATOM 611 O O . ASN A 1 73 ? 5.376 7.608 -4.335 1.00 89.75 73 ASN A O 1
ATOM 615 N N . HIS A 1 74 ? 4.800 5.464 -3.953 1.00 92.44 74 HIS A N 1
ATOM 616 C CA . HIS A 1 74 ? 3.498 5.738 -3.358 1.00 92.44 74 HIS A CA 1
ATOM 617 C C . HIS A 1 74 ? 3.288 4.868 -2.124 1.00 92.44 74 HIS A C 1
ATOM 619 O O . HIS A 1 74 ? 3.556 3.665 -2.137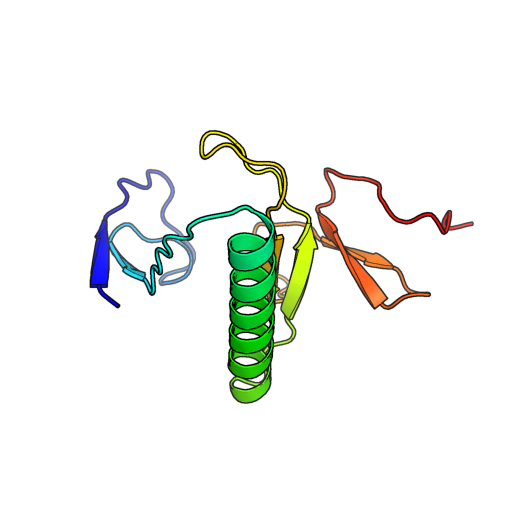 1.00 92.44 74 HIS A O 1
ATOM 625 N N . GLU A 1 75 ? 2.728 5.477 -1.088 1.00 93.31 75 GLU A N 1
ATOM 626 C CA . GLU A 1 75 ? 2.285 4.803 0.125 1.00 93.31 75 GLU A CA 1
ATOM 627 C C . GLU A 1 75 ? 0.759 4.770 0.181 1.00 93.31 75 GLU A C 1
ATOM 629 O O . GLU A 1 75 ? 0.080 5.684 -0.285 1.00 93.31 75 GLU A O 1
ATOM 634 N N . PHE A 1 76 ? 0.214 3.700 0.755 1.00 94.31 76 PHE A N 1
ATOM 635 C CA . PHE A 1 76 ? -1.214 3.574 1.024 1.00 94.31 76 PHE A CA 1
ATOM 636 C C . PHE A 1 76 ? -1.444 3.718 2.523 1.00 94.31 76 PHE A C 1
ATOM 638 O O . PHE A 1 76 ? -1.025 2.860 3.299 1.00 94.31 76 PHE A O 1
ATOM 645 N N . LEU A 1 77 ? -2.119 4.794 2.919 1.00 93.94 77 LEU A N 1
ATOM 646 C CA . LEU A 1 77 ? -2.335 5.144 4.319 1.00 93.94 77 LEU A CA 1
ATOM 647 C C . LEU A 1 77 ? -3.809 4.998 4.677 1.00 93.94 77 LEU A C 1
ATOM 649 O O . LEU A 1 77 ? -4.660 5.685 4.112 1.00 93.94 77 LEU A O 1
ATOM 653 N N . ALA A 1 78 ? -4.100 4.105 5.621 1.00 93.69 78 ALA A N 1
ATOM 654 C CA . ALA A 1 78 ? -5.434 3.944 6.187 1.00 93.69 78 ALA A CA 1
ATOM 655 C C . ALA A 1 78 ? -5.696 5.030 7.241 1.00 93.69 78 ALA A C 1
ATOM 657 O O . ALA A 1 78 ? -4.895 5.213 8.160 1.00 93.69 78 ALA A O 1
ATOM 658 N N . VAL A 1 79 ? -6.823 5.734 7.135 1.00 91.94 79 VAL A N 1
ATOM 659 C CA . VAL A 1 79 ? -7.159 6.819 8.068 1.00 91.94 79 VAL A CA 1
ATOM 660 C C . VAL A 1 79 ? -7.567 6.250 9.421 1.00 91.94 79 VAL A C 1
ATOM 662 O O . VAL A 1 79 ? -8.529 5.490 9.522 1.00 91.94 79 VAL A O 1
ATOM 665 N N . SER A 1 80 ? -6.859 6.651 10.477 1.00 91.31 80 SER A N 1
ATOM 666 C CA . SER A 1 80 ? -7.183 6.266 11.849 1.00 91.31 80 SER A CA 1
ATOM 667 C C . SER A 1 80 ? -6.697 7.315 12.855 1.00 91.31 80 SER A C 1
ATOM 669 O O . SER A 1 80 ? -5.592 7.832 12.684 1.00 91.31 80 SER A O 1
ATOM 671 N N . PRO A 1 81 ? -7.450 7.602 13.938 1.00 89.12 81 PRO A N 1
ATOM 672 C CA . PRO A 1 81 ? -7.019 8.524 14.995 1.00 89.12 81 PRO A CA 1
ATOM 673 C C . PRO A 1 81 ? -5.729 8.111 15.716 1.00 89.12 81 PRO A C 1
ATOM 675 O O . PRO A 1 81 ? -5.091 8.943 16.349 1.00 89.12 81 PRO A O 1
ATOM 678 N N . VAL A 1 82 ? -5.365 6.826 15.651 1.00 88.88 82 VAL A N 1
ATOM 679 C CA . VAL A 1 82 ? -4.150 6.267 16.272 1.00 88.88 82 VAL A CA 1
ATOM 680 C C . VAL A 1 82 ? -3.013 6.050 15.265 1.00 88.88 82 VAL A C 1
ATOM 682 O O . VAL A 1 82 ? -2.041 5.365 15.578 1.00 88.88 82 VAL A O 1
ATOM 685 N N . GLY A 1 83 ? -3.150 6.575 14.043 1.00 88.50 83 GLY A N 1
ATOM 686 C CA . GLY A 1 83 ? -2.115 6.498 13.014 1.00 88.50 83 GLY A CA 1
ATOM 687 C C . GLY A 1 83 ? -0.829 7.211 13.440 1.00 88.50 83 GLY A C 1
ATOM 688 O O . GLY A 1 83 ? -0.871 8.233 14.119 1.00 88.50 83 GLY A O 1
ATOM 689 N N . GLU A 1 84 ? 0.321 6.658 13.049 1.00 88.88 84 GLU A N 1
ATOM 690 C CA . GLU A 1 84 ? 1.628 7.265 13.346 1.00 88.88 84 GLU A CA 1
ATOM 691 C C . GLU A 1 84 ? 1.985 8.386 12.354 1.00 88.88 84 GLU A C 1
ATOM 693 O O . GLU A 1 84 ? 2.742 9.291 12.703 1.00 88.88 84 GLU A O 1
ATOM 698 N N . ASP A 1 85 ? 1.400 8.354 11.153 1.00 89.19 85 ASP A N 1
ATOM 699 C CA . ASP A 1 85 ? 1.606 9.345 10.099 1.00 89.19 85 ASP A CA 1
ATOM 700 C C . ASP A 1 85 ? 0.486 10.388 10.060 1.00 89.19 85 ASP A C 1
ATOM 702 O O . ASP A 1 85 ? -0.689 10.098 10.293 1.00 89.19 85 ASP A O 1
ATOM 706 N N . THR A 1 86 ? 0.854 11.622 9.712 1.00 88.94 86 THR A N 1
ATOM 707 C CA . THR A 1 86 ? -0.104 12.707 9.471 1.00 88.94 86 THR A CA 1
ATOM 708 C C . THR A 1 86 ? -0.310 12.901 7.976 1.00 88.94 86 THR A C 1
ATOM 710 O O . THR A 1 86 ? 0.635 13.210 7.244 1.00 88.94 86 THR A O 1
ATOM 713 N N . ILE A 1 87 ? -1.563 12.776 7.543 1.00 87.62 87 ILE A N 1
ATOM 714 C CA . ILE A 1 87 ? -1.984 13.035 6.167 1.00 87.62 87 ILE A CA 1
ATOM 715 C C . ILE A 1 87 ? -2.735 14.364 6.078 1.00 87.62 87 ILE A C 1
ATOM 717 O O . ILE A 1 87 ? -3.582 14.675 6.913 1.00 87.62 87 ILE A O 1
ATOM 721 N N . LEU A 1 88 ? -2.435 15.137 5.042 1.00 88.00 88 LEU A N 1
ATOM 722 C CA . LEU A 1 88 ? -3.194 16.310 4.632 1.00 88.00 88 LEU A CA 1
ATOM 723 C C . LEU A 1 88 ? -4.143 15.885 3.517 1.00 88.00 88 LEU A C 1
ATOM 725 O O . LEU A 1 88 ? -3.699 15.391 2.483 1.00 88.00 88 LEU A O 1
ATOM 729 N N . ILE A 1 89 ? -5.445 16.059 3.725 1.00 86.50 89 ILE A N 1
ATOM 730 C CA . ILE A 1 89 ? -6.463 15.717 2.728 1.00 86.50 89 ILE A CA 1
ATOM 731 C C . ILE A 1 89 ? -7.011 17.016 2.151 1.00 86.50 89 ILE A C 1
ATOM 733 O O . ILE A 1 89 ? -7.594 17.824 2.873 1.00 86.50 89 ILE A O 1
ATOM 737 N N . CYS A 1 90 ? -6.848 17.216 0.844 1.00 86.50 90 CYS A N 1
ATOM 738 C CA . CYS A 1 90 ? -7.435 18.372 0.181 1.00 86.50 90 CYS A CA 1
ATOM 739 C C . CYS A 1 90 ? -8.955 18.205 0.072 1.00 86.50 90 CYS A C 1
ATOM 741 O O . CYS A 1 90 ? -9.440 17.278 -0.577 1.00 86.50 90 CYS A O 1
ATOM 743 N N . SER A 1 91 ? -9.710 19.152 0.626 1.00 84.31 91 SER A N 1
ATOM 744 C CA . SER A 1 91 ? -11.178 19.164 0.583 1.00 84.31 91 SER A CA 1
ATOM 745 C C . SER A 1 91 ? -11.758 19.330 -0.829 1.00 84.31 91 SER A C 1
ATOM 747 O O . SER A 1 91 ? -12.880 18.900 -1.084 1.00 84.31 91 SER A O 1
ATOM 749 N N . LYS A 1 92 ? -11.004 19.927 -1.764 1.00 86.56 92 LYS A N 1
ATOM 750 C CA . LYS A 1 92 ? -11.459 20.194 -3.141 1.00 86.56 92 LYS A CA 1
ATOM 751 C C . LYS A 1 92 ? -11.271 19.003 -4.076 1.00 86.56 92 LYS A C 1
ATOM 753 O O . LYS A 1 92 ? -12.162 18.704 -4.862 1.00 86.56 92 LYS A O 1
ATOM 758 N N . CYS A 1 93 ? -10.113 18.344 -4.020 1.00 84.94 93 CYS A N 1
ATOM 759 C CA . CYS A 1 93 ? -9.775 17.247 -4.936 1.00 84.94 93 CYS A CA 1
ATOM 760 C C . CYS A 1 93 ? -9.754 15.862 -4.272 1.00 84.94 93 CYS A C 1
ATOM 762 O O . CYS A 1 93 ? -9.519 14.871 -4.960 1.00 84.94 93 CYS A O 1
ATOM 764 N N . ASN A 1 94 ? -10.005 15.786 -2.960 1.00 83.56 94 ASN A N 1
ATOM 765 C CA . ASN A 1 94 ? -10.016 14.560 -2.157 1.00 83.56 94 ASN A CA 1
ATOM 766 C C . ASN A 1 94 ? -8.732 13.718 -2.288 1.00 83.56 94 ASN A C 1
ATOM 768 O O . ASN A 1 94 ? -8.764 12.489 -2.239 1.00 83.56 94 ASN A O 1
ATOM 772 N N . ARG A 1 95 ? -7.588 14.384 -2.491 1.00 84.56 95 ARG A N 1
ATOM 773 C CA . ARG A 1 95 ? -6.264 13.751 -2.550 1.00 84.56 95 ARG A CA 1
ATOM 774 C C . ARG A 1 95 ? -5.544 13.908 -1.219 1.00 84.56 95 ARG A C 1
ATOM 776 O O . ARG A 1 95 ? -5.615 14.973 -0.604 1.00 84.56 95 ARG A O 1
ATOM 783 N N . GLY A 1 96 ? -4.858 12.844 -0.810 1.00 84.19 96 GLY A N 1
ATOM 784 C CA . GLY A 1 96 ? -4.015 12.818 0.379 1.00 84.19 96 GLY A CA 1
ATOM 785 C C . GLY A 1 96 ? -2.560 13.146 0.046 1.00 84.19 96 GLY A C 1
ATOM 786 O O . GLY A 1 96 ? -2.040 12.716 -0.983 1.00 84.19 96 GLY A O 1
ATOM 787 N N . TYR A 1 97 ? -1.900 13.865 0.944 1.00 85.19 97 TYR A N 1
ATOM 788 C CA . TYR A 1 97 ? -0.472 14.162 0.901 1.00 85.19 97 TYR A CA 1
ATOM 789 C C . TYR A 1 97 ? 0.132 13.907 2.281 1.00 85.19 97 TYR A C 1
ATOM 791 O O . TYR A 1 97 ? -0.532 14.106 3.298 1.00 85.19 97 TYR A O 1
ATOM 799 N N . LEU A 1 98 ? 1.389 13.475 2.341 1.00 83.31 98 LEU A N 1
ATOM 800 C CA . LEU A 1 98 ? 2.114 13.408 3.609 1.00 83.31 98 LEU A CA 1
ATOM 801 C C . LEU A 1 98 ? 2.420 14.830 4.101 1.00 83.31 98 LEU A C 1
ATOM 803 O O . LEU A 1 98 ? 2.811 15.686 3.312 1.00 83.31 98 LEU A O 1
ATOM 807 N N . ASN A 1 99 ? 2.271 15.090 5.404 1.00 75.38 99 ASN A N 1
ATOM 808 C CA . ASN A 1 99 ? 2.424 16.433 5.993 1.00 75.38 99 ASN A CA 1
ATOM 809 C C . ASN A 1 99 ? 3.803 17.085 5.746 1.00 75.38 99 ASN A C 1
ATOM 811 O O . ASN A 1 99 ? 3.945 18.302 5.737 1.00 75.38 99 ASN A O 1
ATOM 815 N N . ASN A 1 100 ? 4.837 16.284 5.500 1.00 66.44 100 ASN A N 1
ATOM 816 C CA . ASN A 1 100 ? 6.173 16.770 5.153 1.00 66.44 100 ASN A CA 1
ATOM 817 C C . ASN A 1 100 ? 6.308 17.240 3.687 1.00 66.44 100 ASN A C 1
ATOM 819 O O . ASN A 1 100 ? 7.398 17.651 3.289 1.00 66.44 100 ASN A O 1
ATOM 823 N N . LYS A 1 101 ? 5.237 17.179 2.880 1.00 59.84 101 LYS A N 1
ATOM 824 C CA . LYS A 1 101 ? 5.222 17.556 1.462 1.00 59.84 101 LYS A CA 1
ATOM 825 C C . LYS A 1 101 ? 3.978 18.386 1.120 1.00 59.84 101 LYS A C 1
ATOM 827 O O . LYS A 1 101 ? 2.857 17.887 1.103 1.00 59.84 101 LYS A O 1
ATOM 832 N N . THR A 1 102 ? 4.176 19.653 0.765 1.00 52.34 102 THR A N 1
ATOM 833 C CA . THR A 1 102 ? 3.143 20.518 0.177 1.00 52.34 102 THR A CA 1
ATOM 834 C C . THR A 1 102 ? 3.076 20.293 -1.334 1.00 52.34 102 THR A C 1
ATOM 836 O O . THR A 1 102 ? 3.955 20.729 -2.070 1.00 52.34 102 THR A O 1
ATOM 839 N N . GLN A 1 103 ? 2.046 19.590 -1.812 1.00 59.75 103 GLN A N 1
ATOM 840 C CA . GLN A 1 103 ? 1.817 19.371 -3.254 1.00 59.75 103 GLN A CA 1
ATOM 841 C C . GLN A 1 103 ? 0.344 19.510 -3.667 1.00 59.75 103 GLN A C 1
ATOM 843 O O . GLN A 1 103 ? -0.083 18.960 -4.678 1.00 59.75 103 GLN A O 1
ATOM 848 N N . CYS A 1 104 ? -0.449 20.263 -2.905 1.00 56.94 104 CYS A N 1
ATOM 849 C CA . CYS A 1 104 ? -1.758 20.687 -3.381 1.00 56.94 104 CYS A CA 1
ATOM 850 C C . CYS A 1 104 ? -1.635 22.081 -4.012 1.00 56.94 104 CYS A C 1
ATOM 852 O O . CYS A 1 104 ? -1.366 23.048 -3.309 1.00 56.94 104 CY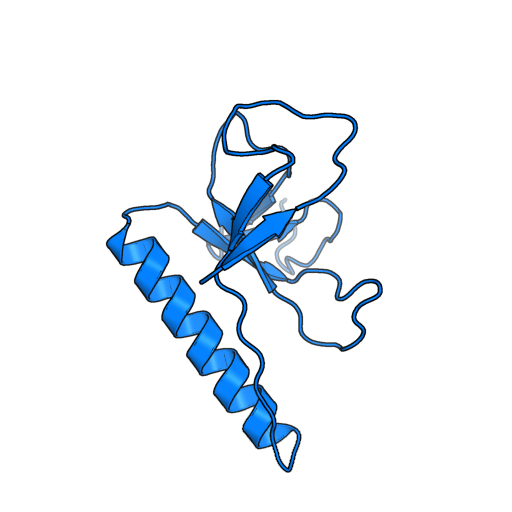S A O 1
ATOM 854 N N . GLU A 1 105 ? -1.856 22.192 -5.326 1.00 57.00 105 GLU A N 1
ATOM 855 C CA . GLU A 1 105 ? -1.894 23.475 -6.061 1.00 57.00 105 GLU A CA 1
ATOM 856 C C . GLU A 1 105 ? -3.112 24.345 -5.694 1.00 57.00 105 GLU A C 1
ATOM 858 O O . GLU A 1 105 ? -3.272 25.468 -6.171 1.00 57.00 105 GLU A O 1
ATOM 863 N N . HIS A 1 106 ? -4.004 23.831 -4.849 1.00 59.34 106 HIS A N 1
ATOM 864 C CA . HIS A 1 106 ? -5.080 24.606 -4.264 1.00 59.34 106 HIS A CA 1
ATOM 865 C C . HIS A 1 106 ? -4.611 25.129 -2.910 1.00 59.34 106 HIS A C 1
ATOM 867 O O . HIS A 1 106 ? -4.711 24.415 -1.917 1.00 59.34 106 HIS A O 1
ATOM 873 N N . GLU A 1 107 ? -4.111 26.367 -2.883 1.00 45.84 107 GLU A N 1
ATOM 874 C CA . GLU A 1 107 ? -3.939 27.112 -1.635 1.00 45.84 107 GLU A CA 1
ATOM 875 C C . GLU A 1 107 ? -5.271 27.107 -0.869 1.00 45.84 107 GLU A C 1
ATOM 877 O O . GLU A 1 107 ? -6.325 27.504 -1.394 1.00 45.8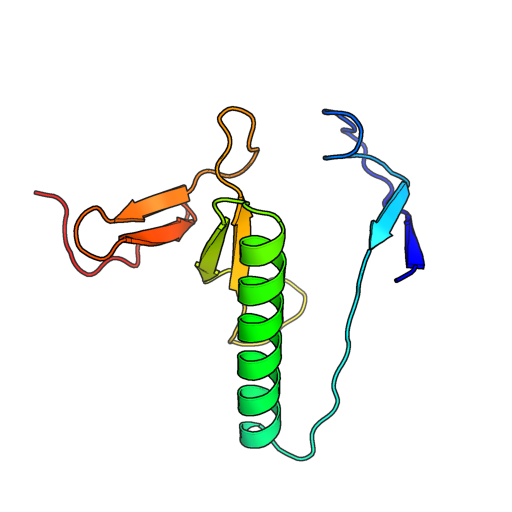4 107 GLU A O 1
ATOM 882 N N . ASP A 1 108 ? -5.223 26.601 0.361 1.00 45.09 108 ASP A N 1
ATOM 883 C CA . ASP A 1 108 ? -6.267 26.822 1.348 1.00 45.09 108 ASP A CA 1
ATOM 884 C C . ASP A 1 108 ? -6.241 28.321 1.688 1.00 45.09 108 ASP A C 1
ATOM 886 O O . ASP A 1 108 ? -5.278 28.823 2.268 1.00 45.09 108 ASP A O 1
ATOM 890 N N . LYS A 1 109 ? -7.268 29.048 1.237 1.00 35.19 109 LYS A N 1
ATOM 891 C CA . LYS A 1 109 ? -7.598 30.378 1.761 1.00 35.19 109 LYS A CA 1
ATOM 892 C C . LYS A 1 109 ? -8.372 30.232 3.059 1.00 35.19 109 LYS A C 1
ATOM 894 O O . LYS A 1 109 ? -9.259 29.349 3.088 1.00 35.19 109 LYS A O 1
#

Mean predicted aligned error: 6.07 Å

Organism: NCBI:txid433720